Protein AF-A0A9W7EDN1-F1 (afdb_monomer_lite)

Sequence (131 aa):
NDVKLSTEVQNFKNIEKYMYLVSPRGAGESTHRTWESLYAGTIPIVKRSPIDHALEKLPVHLVDDYSEITPDKVEELKELYRTKYKPMMDDPVVQKRLHREYYFNMVEETRVEALNRLGLSNVDEERVQCW

pLDDT: mean 90.07, std 9.3, range [41.28, 98.25]

Radius of gyration: 19.42 Å; chains: 1; bounding box: 39×46×55 Å

Secondary structure (DSSP, 8-state):
------HHHHHHHHHTT-SEEE----SSSS-HHHHHHHHTT-EEEEE--TTHHHHTTSS-EEES-GGG--GGGHHHHHHHIIIIIHHHHH-HHHHHHHSHHHHHHHHHHHHHHHHHHHT---S-TT-----

Foldseek 3Di:
DDDDDDPLVVVLVVLLVAQEDEDEDDPDQDDPVCLSNLVSNHAYEHEDDPCVVVCVLERHHYDPDPVVDDPVCVVVSVVCSVPPRVVSSVDPVNVLSSDPVNVVVVCVVVVVVVCVVVVHDDPDPVPPDDD

Organism: NCBI:txid1714387

Structure (mmCIF, N/CA/C/O backbone):
data_AF-A0A9W7EDN1-F1
#
_entry.id   AF-A0A9W7EDN1-F1
#
loop_
_atom_site.group_PDB
_atom_site.id
_atom_site.type_symbol
_atom_site.label_atom_id
_atom_site.label_alt_id
_atom_site.label_comp_id
_atom_site.label_asym_id
_atom_site.label_entity_id
_atom_site.label_seq_id
_atom_site.pdbx_PDB_ins_code
_atom_site.Cartn_x
_atom_site.Cartn_y
_atom_site.Cartn_z
_atom_site.occupancy
_atom_site.B_iso_or_equiv
_atom_site.auth_seq_id
_atom_site.auth_comp_id
_atom_site.auth_asym_id
_atom_site.auth_atom_id
_atom_site.pdbx_PDB_model_num
ATOM 1 N N . ASN A 1 1 ? -13.669 33.477 11.099 1.00 41.28 1 ASN A N 1
ATOM 2 C CA . ASN A 1 1 ? -13.371 33.200 9.680 1.00 41.28 1 ASN A CA 1
ATOM 3 C C . ASN A 1 1 ? -13.015 31.737 9.540 1.00 41.28 1 ASN A C 1
ATOM 5 O O . ASN A 1 1 ? -11.856 31.385 9.714 1.00 41.28 1 ASN A O 1
ATOM 9 N N . ASP A 1 2 ? -14.015 30.894 9.293 1.00 53.28 2 ASP A N 1
ATOM 10 C CA . ASP A 1 2 ? -13.794 29.475 9.023 1.00 53.28 2 ASP A CA 1
ATOM 11 C C . ASP A 1 2 ? -13.211 29.324 7.621 1.00 53.28 2 ASP A C 1
ATOM 13 O O . ASP A 1 2 ? -13.895 29.517 6.614 1.00 53.28 2 ASP A O 1
ATOM 17 N N . VAL A 1 3 ? -11.916 29.025 7.550 1.00 67.69 3 VAL A N 1
ATOM 18 C CA . VAL A 1 3 ? -11.278 28.633 6.294 1.00 67.69 3 VAL A CA 1
ATOM 19 C C . VAL A 1 3 ? -11.865 27.281 5.904 1.00 67.69 3 VAL A C 1
ATOM 21 O O . VAL A 1 3 ? -11.595 26.266 6.547 1.00 67.69 3 VAL A O 1
ATOM 24 N N . LYS A 1 4 ? -12.700 27.266 4.862 1.00 68.62 4 LYS A N 1
ATOM 25 C CA . LYS A 1 4 ? -13.242 26.028 4.307 1.00 68.62 4 LYS A CA 1
ATOM 26 C C . LYS A 1 4 ? -12.085 25.253 3.677 1.00 68.62 4 LYS A C 1
ATOM 28 O O . LYS A 1 4 ? -11.488 25.709 2.705 1.00 68.62 4 LYS A O 1
ATOM 33 N N . LEU A 1 5 ? -11.733 24.120 4.278 1.00 73.50 5 LEU A N 1
ATOM 34 C CA . LEU A 1 5 ? -10.690 23.241 3.757 1.00 73.50 5 LEU A CA 1
ATOM 35 C C . LEU A 1 5 ? -11.099 22.696 2.388 1.00 73.50 5 LEU A C 1
ATOM 37 O O . LEU A 1 5 ? -12.292 22.555 2.100 1.00 73.50 5 LEU A O 1
ATOM 41 N N . SER A 1 6 ? -10.106 22.377 1.559 1.00 82.56 6 SER A N 1
ATOM 42 C CA . SER A 1 6 ? -10.366 21.669 0.310 1.00 82.56 6 SER A CA 1
ATOM 43 C C . SER A 1 6 ? -10.945 20.279 0.599 1.00 82.56 6 SER A C 1
ATOM 45 O O . SER A 1 6 ? -10.761 19.713 1.685 1.00 82.56 6 SER A O 1
ATOM 47 N N . THR A 1 7 ? -11.658 19.726 -0.378 1.00 83.44 7 THR A N 1
ATOM 48 C CA . THR A 1 7 ? -12.282 18.401 -0.273 1.00 83.44 7 THR A CA 1
ATOM 49 C C . THR A 1 7 ? -11.245 17.317 0.032 1.00 83.44 7 THR A C 1
ATOM 51 O O . THR A 1 7 ? -11.504 16.423 0.832 1.00 83.44 7 THR A O 1
ATOM 54 N N . GLU A 1 8 ? -10.045 17.437 -0.536 1.00 84.25 8 GLU A N 1
ATOM 55 C CA . GLU A 1 8 ? -8.923 16.521 -0.333 1.00 84.25 8 GLU A CA 1
ATOM 56 C C . GLU A 1 8 ? -8.457 16.543 1.123 1.00 84.25 8 GLU A C 1
ATOM 58 O O . GLU A 1 8 ? -8.392 15.499 1.767 1.00 84.25 8 GLU A O 1
ATOM 63 N N . VAL A 1 9 ? -8.209 17.729 1.689 1.00 87.12 9 VAL A N 1
ATOM 64 C CA . VAL A 1 9 ? -7.781 17.842 3.093 1.00 87.12 9 VAL A CA 1
ATOM 65 C C . VAL A 1 9 ? -8.852 17.285 4.032 1.00 87.12 9 VAL A C 1
ATOM 67 O O . VAL A 1 9 ? -8.535 16.626 5.023 1.00 87.12 9 VAL A O 1
ATOM 70 N N . GLN A 1 10 ? -10.129 17.508 3.718 1.00 89.00 10 GLN A N 1
ATOM 71 C CA . GLN A 1 10 ? -11.224 16.945 4.500 1.00 89.00 10 GLN A CA 1
ATOM 72 C C . GLN A 1 10 ? -11.283 15.411 4.409 1.00 89.00 10 GLN A C 1
ATOM 74 O O . GLN A 1 10 ? -11.606 14.764 5.409 1.00 89.00 10 GLN A O 1
ATOM 79 N N . ASN A 1 11 ? -10.953 14.832 3.250 1.00 89.38 11 ASN A N 1
ATOM 80 C CA . ASN A 1 11 ? -10.848 13.387 3.061 1.00 89.38 11 ASN A CA 1
ATOM 81 C C . ASN A 1 11 ? -9.724 12.799 3.929 1.00 89.38 11 ASN A C 1
ATOM 83 O O . ASN A 1 11 ? -9.987 11.918 4.743 1.00 89.38 11 ASN A O 1
ATOM 87 N N . PHE A 1 12 ? -8.512 13.360 3.862 1.00 92.62 12 PHE A N 1
ATOM 88 C CA . PHE A 1 12 ? -7.375 12.921 4.685 1.00 92.62 12 PHE A CA 1
ATOM 89 C C . PHE A 1 12 ? -7.683 12.960 6.188 1.00 92.62 12 PHE A C 1
ATOM 91 O O . PHE A 1 12 ? -7.472 11.969 6.884 1.00 92.62 12 PHE A O 1
ATOM 98 N N . LYS A 1 13 ? -8.297 14.049 6.671 1.00 92.62 13 LYS A N 1
ATOM 99 C CA . LYS A 1 13 ? -8.747 14.174 8.071 1.00 92.62 13 LYS A CA 1
ATOM 100 C C . LYS A 1 13 ? -9.783 13.136 8.491 1.00 92.62 13 LYS A C 1
ATOM 102 O O . LYS A 1 13 ? -9.969 12.884 9.678 1.00 92.62 13 LYS A O 1
ATOM 107 N N . ASN A 1 14 ? -10.553 12.602 7.550 1.00 93.25 14 ASN A N 1
ATOM 108 C CA . ASN A 1 14 ? -11.505 11.543 7.851 1.00 93.25 14 ASN A CA 1
ATOM 109 C C . ASN A 1 14 ? -10.822 10.181 7.872 1.00 93.25 14 ASN A C 1
ATOM 111 O O . ASN A 1 14 ? -11.145 9.378 8.740 1.00 93.25 14 ASN A O 1
ATOM 115 N N . ILE A 1 15 ? -9.873 9.949 6.967 1.00 95.56 15 ILE A N 1
ATOM 116 C CA . ILE A 1 15 ? -9.131 8.695 6.869 1.00 95.56 15 ILE A CA 1
ATOM 117 C C . ILE A 1 15 ? -8.252 8.476 8.109 1.00 95.56 15 ILE A C 1
ATOM 119 O O . ILE A 1 15 ? -8.372 7.426 8.735 1.00 95.56 15 ILE A O 1
ATOM 123 N N . GLU A 1 16 ? -7.468 9.481 8.525 1.00 95.12 16 GLU A N 1
ATOM 124 C CA . GLU A 1 16 ? -6.475 9.370 9.618 1.00 95.12 16 GLU A CA 1
ATOM 125 C C . GLU A 1 16 ? -7.064 8.934 10.976 1.00 95.12 16 GLU A C 1
ATOM 127 O O . GLU A 1 16 ? -6.349 8.502 11.877 1.00 95.12 16 GLU A O 1
ATOM 132 N N . LYS A 1 17 ? -8.389 9.033 11.140 1.00 96.44 17 LYS A N 1
ATOM 133 C CA . LYS A 1 17 ? -9.109 8.632 12.358 1.00 96.44 17 LYS A CA 1
ATOM 134 C C . LYS A 1 17 ? -9.185 7.116 12.543 1.00 96.44 17 LYS A C 1
ATOM 136 O O . LYS A 1 17 ? -9.552 6.660 13.626 1.00 96.44 17 LYS A O 1
ATOM 141 N N . TYR A 1 18 ? -8.901 6.337 11.501 1.00 96.75 18 TYR A N 1
ATOM 142 C CA . TYR A 1 18 ? -9.099 4.892 11.489 1.00 96.75 18 TYR A CA 1
ATOM 143 C C . TYR A 1 18 ? -7.771 4.142 11.348 1.00 96.75 18 TYR A C 1
ATOM 145 O O . TYR A 1 18 ? -6.891 4.542 10.590 1.00 96.75 18 TYR A O 1
ATOM 153 N N . MET A 1 19 ? -7.654 3.002 12.041 1.00 97.19 19 MET A N 1
ATOM 154 C CA . MET A 1 19 ? -6.520 2.077 11.873 1.00 97.19 19 MET A CA 1
ATOM 155 C C . MET A 1 19 ? -6.522 1.427 10.488 1.00 97.19 19 MET A C 1
ATOM 157 O O . MET A 1 19 ? -5.465 1.226 9.898 1.00 97.19 19 MET A O 1
ATOM 161 N N . TYR A 1 20 ? -7.714 1.111 9.976 1.00 97.38 20 TYR A N 1
ATOM 162 C CA . TYR A 1 20 ? -7.911 0.441 8.698 1.00 97.38 20 TYR A CA 1
ATOM 163 C C . TYR A 1 20 ? -8.963 1.149 7.856 1.00 97.38 20 TYR A C 1
ATOM 165 O O . TYR A 1 20 ? -9.912 1.727 8.387 1.00 97.38 20 TYR A O 1
ATOM 173 N N . LEU A 1 21 ? -8.826 1.031 6.538 1.00 95.69 21 LEU A N 1
ATOM 174 C CA . LEU A 1 21 ? -9.809 1.509 5.577 1.00 95.69 21 LEU A CA 1
ATOM 175 C C . LEU A 1 21 ? -9.981 0.491 4.446 1.00 95.69 21 LEU A C 1
ATOM 177 O O . LEU A 1 21 ? -9.009 0.009 3.873 1.00 95.69 21 LEU A O 1
ATOM 181 N N . VAL A 1 22 ? -11.224 0.168 4.096 1.00 94.75 22 VAL A N 1
ATOM 182 C CA . VAL A 1 22 ? -11.516 -0.762 2.997 1.00 94.75 22 VAL A CA 1
ATOM 183 C C . VAL A 1 22 ? -11.260 -0.076 1.656 1.00 94.75 22 VAL A C 1
ATOM 185 O O . VAL A 1 22 ? -11.837 0.971 1.355 1.00 94.75 22 VAL A O 1
ATOM 188 N N . SER A 1 23 ? -10.391 -0.672 0.839 1.00 93.88 23 SER A N 1
ATOM 189 C CA . SER A 1 23 ? -9.965 -0.143 -0.456 1.00 93.88 23 SER A CA 1
ATOM 190 C C . SER A 1 23 ? -10.320 -1.102 -1.599 1.00 93.88 23 SER A C 1
ATOM 192 O O . SER A 1 23 ? -9.465 -1.838 -2.095 1.00 93.88 23 SER A O 1
ATOM 194 N N . PRO A 1 24 ? -11.598 -1.128 -2.030 1.00 90.94 24 PRO A N 1
ATOM 195 C CA . PRO A 1 24 ? -12.021 -1.900 -3.188 1.00 90.94 24 PRO A CA 1
ATOM 196 C C . PRO A 1 24 ? -11.361 -1.406 -4.463 1.00 90.94 24 PRO A C 1
ATOM 198 O O . PRO A 1 24 ? -11.172 -0.198 -4.654 1.00 90.94 24 PRO A O 1
ATOM 201 N N . ARG A 1 25 ? -11.045 -2.375 -5.329 1.00 85.12 25 ARG A N 1
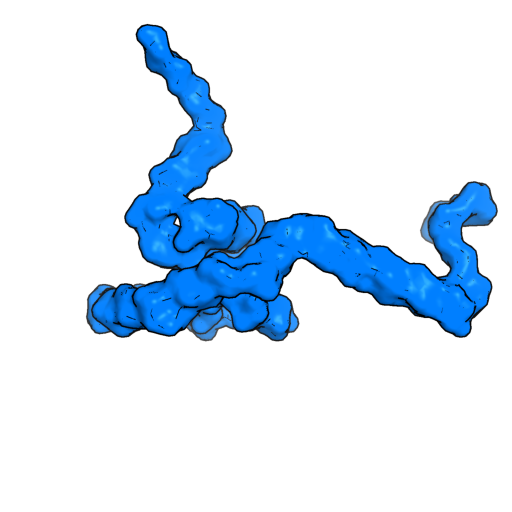ATOM 202 C CA . ARG A 1 25 ? -10.535 -2.155 -6.684 1.00 85.12 25 ARG A CA 1
ATOM 203 C C . ARG A 1 25 ? -11.489 -1.238 -7.450 1.00 85.12 25 ARG A C 1
ATOM 205 O O . ARG A 1 25 ? -12.708 -1.314 -7.296 1.00 85.12 25 ARG A O 1
ATOM 212 N N . GLY A 1 26 ? -10.900 -0.334 -8.224 1.00 77.62 26 GLY A N 1
ATOM 213 C CA . GLY A 1 26 ? -11.609 0.597 -9.099 1.00 77.62 26 GLY A CA 1
ATOM 214 C C . GLY A 1 26 ? -11.433 0.167 -10.551 1.00 77.62 26 GLY A C 1
ATOM 215 O O . GLY A 1 26 ? -11.492 -1.017 -10.858 1.00 77.62 26 GLY A O 1
ATOM 216 N N . ALA A 1 27 ? -11.125 1.118 -11.434 1.00 74.50 27 ALA A N 1
ATOM 217 C CA . ALA A 1 27 ? -10.728 0.818 -12.814 1.00 74.50 27 ALA A CA 1
ATOM 218 C C . ALA A 1 27 ? -9.349 0.122 -12.931 1.00 74.50 27 ALA A C 1
ATOM 220 O O . ALA A 1 27 ? -8.948 -0.261 -14.024 1.00 74.50 27 ALA A O 1
ATOM 221 N N . GLY A 1 28 ? -8.623 -0.035 -11.818 1.00 76.31 28 GLY A N 1
ATOM 222 C CA . GLY A 1 28 ? -7.329 -0.707 -11.751 1.00 76.31 28 GLY A CA 1
ATOM 223 C C . GLY A 1 28 ? -7.095 -1.401 -10.408 1.00 76.31 28 GLY A C 1
ATOM 224 O O . GLY A 1 28 ? -7.898 -1.286 -9.475 1.00 76.31 28 GLY A O 1
ATOM 225 N N . GLU A 1 29 ? -5.973 -2.119 -10.342 1.00 75.12 29 GLU A N 1
ATOM 226 C CA . GLU A 1 29 ? -5.553 -2.956 -9.211 1.00 75.12 29 GLU A CA 1
ATOM 227 C C . GLU A 1 29 ? -5.200 -2.154 -7.956 1.00 75.12 29 GLU A C 1
ATOM 229 O O . GLU A 1 29 ? -5.690 -2.448 -6.868 1.00 75.12 29 GLU A O 1
ATOM 234 N N . SER A 1 30 ? -4.385 -1.108 -8.114 1.00 72.19 30 SER A N 1
ATOM 235 C CA . SER A 1 30 ? -4.110 -0.127 -7.069 1.00 72.19 30 SER A CA 1
ATOM 236 C C . SER A 1 30 ? -4.940 1.126 -7.333 1.00 72.19 30 SER A C 1
ATOM 238 O O . SER A 1 30 ? -5.010 1.645 -8.447 1.00 72.19 30 SER A O 1
ATOM 240 N N . THR A 1 31 ? -5.634 1.598 -6.303 1.00 83.12 31 THR A N 1
ATOM 241 C CA . THR A 1 31 ? -6.537 2.752 -6.396 1.00 83.12 31 THR A CA 1
ATOM 242 C C . THR A 1 31 ? -5.949 3.953 -5.669 1.00 83.12 31 THR A C 1
ATOM 244 O O . THR A 1 31 ? -5.155 3.785 -4.742 1.00 83.12 31 THR A O 1
ATOM 247 N N . HIS A 1 32 ? -6.401 5.164 -6.015 1.00 87.94 32 HIS A N 1
ATOM 248 C CA . HIS A 1 32 ? -6.085 6.377 -5.247 1.00 87.94 32 HIS A CA 1
ATOM 249 C C . HIS A 1 32 ? -6.348 6.184 -3.750 1.00 87.94 32 HIS A C 1
ATOM 251 O O . HIS A 1 32 ? -5.500 6.528 -2.940 1.00 87.94 32 HIS A O 1
ATOM 257 N N . ARG A 1 33 ? -7.449 5.508 -3.394 1.00 90.31 33 ARG A N 1
ATOM 258 C CA . ARG A 1 33 ? -7.827 5.224 -2.003 1.00 90.31 33 ARG A CA 1
ATOM 259 C C . ARG A 1 33 ? -6.768 4.429 -1.232 1.00 90.31 33 ARG A C 1
ATOM 261 O O . ARG A 1 33 ? -6.569 4.677 -0.049 1.00 90.31 33 ARG A O 1
ATOM 268 N N . THR A 1 34 ? -6.080 3.502 -1.901 1.00 93.75 34 THR A N 1
ATOM 269 C CA . THR A 1 34 ? -4.997 2.710 -1.293 1.00 93.75 34 THR A CA 1
ATOM 270 C C . THR A 1 34 ? -3.815 3.603 -0.923 1.00 93.75 34 THR A C 1
ATOM 272 O O . THR A 1 34 ? -3.263 3.488 0.165 1.00 93.75 34 THR A O 1
ATOM 275 N N . TRP A 1 35 ? -3.441 4.520 -1.814 1.00 91.88 35 TRP A N 1
ATOM 276 C CA . TRP A 1 35 ? -2.323 5.433 -1.583 1.00 91.88 35 TRP A CA 1
ATOM 277 C C . TRP A 1 35 ? -2.682 6.555 -0.608 1.00 91.88 35 TRP A C 1
ATOM 279 O O . TRP A 1 35 ? -1.891 6.862 0.275 1.00 91.88 35 TRP A O 1
ATOM 289 N N . GLU A 1 36 ? -3.888 7.117 -0.704 1.00 92.44 36 GLU A N 1
ATOM 290 C CA . GLU A 1 36 ? -4.404 8.107 0.248 1.00 92.44 36 GLU A CA 1
ATOM 291 C C . GLU A 1 36 ? -4.414 7.562 1.678 1.00 92.44 36 GLU A C 1
ATOM 293 O O . GLU A 1 36 ? -4.003 8.268 2.596 1.00 92.44 36 GLU A O 1
ATOM 298 N N . SER A 1 37 ? -4.826 6.304 1.881 1.00 94.94 37 SER A N 1
ATOM 299 C CA . SER A 1 37 ? -4.807 5.709 3.217 1.00 94.94 37 SER A CA 1
ATOM 300 C C . SER A 1 37 ? -3.387 5.508 3.733 1.00 94.94 37 SER A C 1
ATOM 302 O O . SER A 1 37 ? -3.107 5.900 4.862 1.00 94.94 37 SER A O 1
ATOM 304 N N . LEU A 1 38 ? -2.475 4.989 2.903 1.00 95.19 38 LEU A N 1
ATOM 305 C CA . LEU A 1 38 ? -1.065 4.841 3.272 1.00 95.19 38 LEU A CA 1
ATOM 306 C C . LEU A 1 38 ? -0.441 6.190 3.660 1.00 95.19 38 LEU A C 1
ATOM 308 O O . LEU A 1 38 ? 0.228 6.278 4.685 1.00 95.19 38 LEU A O 1
ATOM 312 N N . TYR A 1 39 ? -0.713 7.250 2.894 1.00 92.62 39 TYR A N 1
ATOM 313 C CA . TYR A 1 39 ? -0.248 8.605 3.203 1.00 92.62 39 TYR A CA 1
ATOM 314 C C . TYR A 1 39 ? -0.866 9.191 4.473 1.00 92.62 39 TYR A C 1
ATOM 316 O O . TYR A 1 39 ? -0.205 9.956 5.170 1.00 92.62 39 TYR A O 1
ATOM 324 N N . ALA A 1 40 ? -2.101 8.816 4.801 1.00 93.88 40 ALA A N 1
ATOM 325 C CA . ALA A 1 40 ? -2.757 9.191 6.051 1.00 93.88 40 ALA A CA 1
ATOM 326 C C . ALA A 1 40 ? -2.322 8.334 7.259 1.00 93.88 40 ALA A C 1
ATOM 328 O O . ALA A 1 40 ? -2.794 8.570 8.368 1.00 93.88 40 ALA A O 1
ATOM 329 N N . GLY A 1 41 ? -1.467 7.320 7.066 1.00 94.62 41 GLY A N 1
ATOM 330 C CA . GLY A 1 41 ? -1.079 6.371 8.117 1.00 94.62 41 GLY A CA 1
ATOM 331 C C . GLY A 1 41 ? -2.126 5.286 8.415 1.00 94.62 41 GLY A C 1
ATOM 332 O O . GLY A 1 41 ? -1.976 4.531 9.374 1.00 94.62 41 GLY A O 1
ATOM 333 N N . THR A 1 42 ? -3.169 5.178 7.594 1.00 97.50 42 THR A N 1
ATOM 334 C CA . THR A 1 42 ? -4.255 4.199 7.718 1.00 97.50 42 THR A CA 1
ATOM 335 C C . THR A 1 42 ? -4.005 2.993 6.816 1.00 97.50 42 THR A C 1
ATOM 337 O O . THR A 1 42 ? -3.717 3.128 5.626 1.00 97.50 42 THR A O 1
ATOM 340 N N . ILE A 1 43 ? -4.171 1.787 7.358 1.00 97.81 43 ILE A N 1
ATOM 341 C CA . ILE A 1 43 ? -3.842 0.540 6.661 1.00 97.81 43 ILE A CA 1
ATOM 342 C C . ILE A 1 43 ? -4.962 0.169 5.677 1.00 97.81 43 ILE A C 1
ATOM 344 O O . ILE A 1 43 ? -6.082 -0.126 6.108 1.00 97.81 43 ILE A O 1
ATOM 348 N N . PRO A 1 44 ? -4.715 0.161 4.354 1.00 96.94 44 PRO A N 1
ATOM 349 C CA . PRO A 1 44 ? -5.734 -0.245 3.400 1.00 96.94 44 PRO A CA 1
ATOM 350 C C . PRO A 1 44 ? -5.993 -1.751 3.483 1.00 96.94 44 PRO A C 1
ATOM 352 O O . PRO A 1 44 ? -5.058 -2.552 3.512 1.00 96.94 44 PRO A O 1
ATOM 355 N N . ILE A 1 45 ? -7.269 -2.132 3.449 1.00 96.75 45 ILE A N 1
ATOM 356 C CA . ILE A 1 45 ? -7.723 -3.510 3.256 1.00 96.75 45 ILE A CA 1
ATOM 357 C C . ILE A 1 45 ? -8.025 -3.701 1.769 1.00 96.75 45 ILE A C 1
ATOM 359 O O . ILE A 1 45 ? -8.947 -3.078 1.234 1.00 96.75 45 ILE A O 1
ATOM 363 N N . VAL A 1 46 ? -7.249 -4.544 1.094 1.00 95.94 46 VAL A N 1
ATOM 364 C CA . VAL A 1 46 ? -7.271 -4.723 -0.366 1.00 95.94 46 VAL A CA 1
ATOM 365 C C . VAL A 1 46 ? -7.513 -6.193 -0.692 1.00 95.94 46 VAL A C 1
ATOM 367 O O . VAL A 1 46 ? -6.971 -7.075 -0.035 1.00 95.94 46 VAL A O 1
ATOM 370 N N . LYS A 1 47 ? -8.330 -6.468 -1.711 1.00 95.00 47 LYS A N 1
ATOM 371 C CA . LYS A 1 47 ? -8.497 -7.833 -2.217 1.00 95.00 47 LYS A CA 1
ATOM 372 C C . LYS A 1 47 ? -7.242 -8.301 -2.950 1.00 95.00 47 LYS A C 1
ATOM 374 O O . LYS A 1 47 ? -6.693 -7.530 -3.736 1.00 95.00 47 LYS A O 1
ATOM 379 N N . ARG A 1 48 ? -6.854 -9.562 -2.761 1.00 94.81 48 ARG A N 1
ATOM 380 C CA . ARG A 1 48 ? -5.738 -10.185 -3.486 1.00 94.81 48 ARG A CA 1
ATOM 381 C C . ARG A 1 48 ? -5.851 -10.036 -5.003 1.00 94.81 48 ARG A C 1
ATOM 383 O O . ARG A 1 48 ? -6.941 -9.978 -5.585 1.00 94.81 48 ARG A O 1
ATOM 390 N N . SER A 1 49 ? -4.695 -9.944 -5.646 1.00 91.88 49 SER A N 1
ATOM 391 C CA . SER A 1 49 ? -4.536 -9.570 -7.047 1.00 91.88 49 SER A CA 1
ATOM 392 C C . SER A 1 49 ? -3.154 -9.956 -7.603 1.00 91.88 49 SER A C 1
ATOM 394 O O . SER A 1 49 ? -2.225 -10.245 -6.851 1.00 91.88 49 SER A O 1
ATOM 396 N N . PRO A 1 50 ? -2.937 -9.886 -8.928 1.00 92.06 50 PRO A N 1
ATOM 397 C CA . PRO A 1 50 ? -1.605 -10.098 -9.501 1.00 92.06 50 PRO A CA 1
ATOM 398 C C . PRO A 1 50 ? -0.518 -9.120 -9.005 1.00 92.06 50 PRO A C 1
ATOM 400 O O . PRO A 1 50 ? 0.672 -9.416 -9.131 1.00 92.06 50 PRO A O 1
ATOM 403 N N . ILE A 1 51 ? -0.891 -7.965 -8.434 1.00 89.50 51 ILE A N 1
ATOM 404 C CA . ILE A 1 51 ? 0.066 -6.968 -7.918 1.00 89.50 51 ILE A CA 1
ATOM 405 C C . ILE A 1 51 ? 0.437 -7.177 -6.443 1.00 89.50 51 ILE A C 1
ATOM 407 O O . ILE A 1 51 ? 1.161 -6.355 -5.879 1.00 89.50 51 ILE A O 1
ATOM 411 N N . ASP A 1 52 ? -0.018 -8.265 -5.814 1.00 92.19 52 ASP A N 1
ATOM 412 C CA . ASP A 1 52 ? 0.219 -8.545 -4.391 1.00 92.19 52 ASP A CA 1
ATOM 413 C C . ASP A 1 52 ? 1.706 -8.480 -4.029 1.00 92.19 52 ASP A C 1
ATOM 415 O O . ASP A 1 52 ? 2.070 -7.869 -3.032 1.00 92.19 52 ASP A O 1
ATOM 419 N N . HIS A 1 53 ? 2.588 -8.974 -4.901 1.00 90.50 53 HIS A N 1
ATOM 420 C CA . HIS A 1 53 ? 4.044 -8.925 -4.717 1.00 90.50 53 HIS A CA 1
ATOM 421 C C . HIS A 1 53 ? 4.606 -7.504 -4.489 1.00 90.50 53 HIS A C 1
ATOM 423 O O . HIS A 1 53 ? 5.665 -7.333 -3.873 1.00 90.50 53 HIS A O 1
ATOM 429 N N . ALA A 1 54 ? 3.935 -6.478 -5.020 1.00 88.94 54 ALA A N 1
ATOM 430 C CA . ALA A 1 54 ? 4.280 -5.080 -4.797 1.00 88.94 54 ALA A CA 1
ATOM 431 C C . ALA A 1 54 ? 3.649 -4.550 -3.499 1.00 88.94 54 ALA A C 1
ATOM 433 O O . ALA A 1 54 ? 4.312 -3.824 -2.758 1.00 88.94 54 ALA A O 1
ATOM 434 N N . LEU A 1 55 ? 2.402 -4.941 -3.211 1.00 92.25 55 LEU A N 1
ATOM 435 C CA . LEU A 1 55 ? 1.642 -4.498 -2.038 1.00 92.25 55 LEU A CA 1
ATOM 436 C C . LEU A 1 55 ? 2.118 -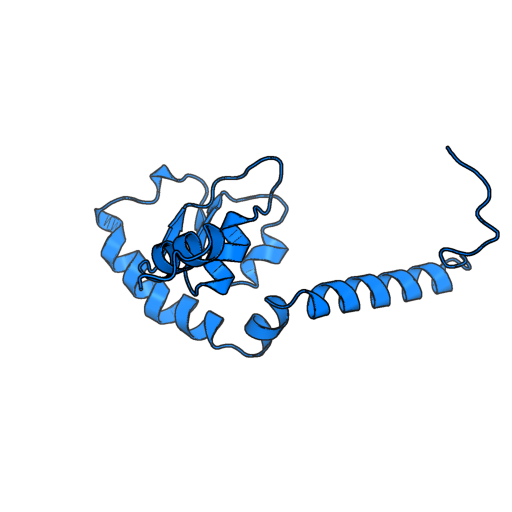5.136 -0.725 1.00 92.25 55 LEU A C 1
ATOM 438 O O . LEU A 1 55 ? 2.097 -4.474 0.305 1.00 92.25 55 LEU A O 1
ATOM 442 N N . GLU A 1 56 ? 2.608 -6.375 -0.743 1.00 93.62 56 GLU A N 1
ATOM 443 C CA . GLU A 1 56 ? 3.126 -7.085 0.440 1.00 93.62 56 GLU A CA 1
ATOM 444 C C . GLU A 1 56 ? 4.363 -6.411 1.052 1.00 93.62 56 GLU A C 1
ATOM 446 O O . GLU A 1 56 ? 4.681 -6.623 2.222 1.00 93.62 56 GLU A O 1
ATOM 451 N N . LYS A 1 57 ? 5.051 -5.565 0.276 1.00 94.19 57 LYS A N 1
ATOM 452 C CA . LYS A 1 57 ? 6.200 -4.758 0.723 1.00 94.19 57 LYS A CA 1
ATOM 453 C C . LYS A 1 57 ? 5.784 -3.427 1.356 1.00 94.19 57 LYS A C 1
ATOM 455 O O . LYS A 1 57 ? 6.648 -2.617 1.688 1.00 94.19 57 LYS A O 1
ATOM 460 N N . LEU A 1 58 ? 4.482 -3.187 1.470 1.00 95.88 58 LEU A N 1
ATOM 461 C CA . LEU A 1 58 ? 3.860 -2.000 2.038 1.00 95.88 58 LEU A CA 1
ATOM 462 C C . LEU A 1 58 ? 2.924 -2.419 3.183 1.00 95.88 58 LEU A C 1
ATOM 464 O O . LEU A 1 58 ? 2.531 -3.586 3.274 1.00 95.88 58 LEU A O 1
ATOM 468 N N . PRO A 1 59 ? 2.552 -1.498 4.084 1.00 96.94 59 PRO A N 1
ATOM 469 C CA . PRO A 1 59 ? 1.655 -1.810 5.184 1.00 96.94 59 PRO A CA 1
ATOM 470 C C . PRO A 1 59 ? 0.210 -1.869 4.660 1.00 96.94 59 PRO A C 1
ATOM 472 O O . PRO A 1 59 ? -0.565 -0.933 4.812 1.00 96.94 59 PRO A O 1
ATOM 475 N N . VAL A 1 60 ? -0.121 -2.982 4.001 1.00 97.06 60 VAL A N 1
ATOM 476 C CA . VAL A 1 60 ? -1.414 -3.295 3.376 1.00 97.06 60 VAL A CA 1
ATOM 477 C C . VAL A 1 60 ? -1.965 -4.591 3.978 1.00 97.06 60 VAL A C 1
ATOM 479 O O . VAL A 1 60 ? -1.226 -5.546 4.243 1.00 97.06 60 VAL A O 1
ATOM 482 N N . HIS A 1 61 ? -3.274 -4.644 4.205 1.00 97.19 61 HIS A N 1
ATOM 483 C CA . HIS A 1 61 ? -3.967 -5.847 4.649 1.00 97.19 61 HIS A CA 1
ATOM 484 C C . HIS A 1 61 ? -4.661 -6.525 3.465 1.00 97.19 61 HIS A C 1
ATOM 486 O O . HIS A 1 61 ? -5.677 -6.042 2.971 1.00 97.19 61 HIS A O 1
ATOM 492 N N . LEU A 1 62 ? -4.075 -7.621 2.979 1.00 96.31 62 LEU A N 1
ATOM 493 C CA . LEU A 1 62 ? -4.608 -8.388 1.854 1.00 96.31 62 LEU A CA 1
ATOM 494 C C . LEU A 1 62 ? -5.632 -9.421 2.336 1.00 96.31 62 LEU A C 1
ATOM 496 O O . LEU A 1 62 ? -5.335 -10.181 3.256 1.00 96.31 62 LEU A O 1
ATOM 500 N N . VAL A 1 63 ? -6.794 -9.460 1.684 1.00 95.81 63 VAL A N 1
ATOM 501 C CA . VAL A 1 63 ? -7.892 -10.410 1.944 1.00 95.81 63 VAL A CA 1
ATOM 502 C C . VAL A 1 63 ? -8.324 -11.103 0.653 1.00 95.81 63 VAL A C 1
ATOM 504 O O . VAL A 1 63 ? -8.186 -10.529 -0.429 1.00 95.81 63 VAL A O 1
ATOM 507 N N . ASP A 1 64 ? -8.873 -12.310 0.739 1.00 95.56 64 ASP A N 1
ATOM 508 C CA . ASP A 1 64 ? -9.495 -12.984 -0.405 1.00 95.56 64 ASP A CA 1
ATOM 509 C C . ASP A 1 64 ? -10.927 -12.458 -0.611 1.00 95.56 64 ASP A C 1
ATOM 511 O O . ASP A 1 64 ? -11.337 -12.150 -1.737 1.00 95.56 64 ASP A O 1
ATOM 515 N N . ASP A 1 65 ? -11.661 -12.249 0.488 1.00 94.69 65 ASP A N 1
ATOM 516 C CA . ASP A 1 65 ? -12.964 -11.590 0.518 1.00 94.69 65 ASP A CA 1
ATOM 517 C C . ASP A 1 65 ? -13.104 -10.532 1.623 1.00 94.69 65 ASP A C 1
ATOM 519 O O . ASP A 1 65 ? -12.604 -10.671 2.734 1.00 94.69 65 ASP A O 1
ATOM 523 N N . TYR A 1 66 ? -13.840 -9.450 1.344 1.00 94.69 66 TYR A N 1
ATOM 524 C CA . TYR A 1 66 ? -14.121 -8.433 2.362 1.00 94.69 66 TYR A CA 1
ATOM 525 C C . TYR A 1 66 ? -15.016 -8.963 3.484 1.00 94.69 66 TYR A C 1
ATOM 527 O O . TYR A 1 66 ? -14.977 -8.423 4.588 1.00 94.69 66 TYR A O 1
ATOM 535 N N . SER A 1 67 ? -15.778 -10.034 3.234 1.00 94.56 67 SER A N 1
ATOM 536 C CA . SER A 1 67 ? -16.559 -10.737 4.251 1.00 94.56 67 SER A CA 1
ATOM 537 C C . SER A 1 67 ? -15.700 -11.331 5.365 1.00 94.56 67 SER A C 1
ATOM 539 O O . SER A 1 67 ? -16.233 -11.705 6.402 1.00 94.56 67 SER A O 1
ATOM 541 N N . GLU A 1 68 ? -14.383 -11.435 5.173 1.00 93.56 68 GLU A N 1
ATOM 542 C CA . GLU A 1 68 ? -13.459 -11.856 6.221 1.00 93.56 68 GLU A CA 1
ATOM 543 C C . GLU A 1 68 ? -13.329 -10.836 7.352 1.00 93.56 68 GLU A C 1
ATOM 545 O O . GLU A 1 68 ? -12.855 -11.200 8.426 1.00 93.56 68 GLU A O 1
ATOM 550 N N . ILE A 1 69 ? -13.712 -9.577 7.121 1.00 93.88 69 ILE A N 1
ATOM 551 C CA . ILE A 1 69 ? -13.635 -8.501 8.106 1.00 93.88 69 ILE A CA 1
ATOM 552 C C . ILE A 1 69 ? -14.948 -8.458 8.884 1.00 93.88 69 ILE A C 1
ATOM 554 O O . ILE A 1 69 ? -15.918 -7.809 8.491 1.00 93.88 69 ILE A O 1
ATOM 558 N N . THR A 1 70 ? -14.968 -9.172 10.004 1.00 93.81 70 THR A N 1
ATOM 559 C CA . THR A 1 70 ? -16.142 -9.335 10.863 1.00 93.81 70 THR A CA 1
ATOM 560 C C . THR A 1 70 ? -15.919 -8.704 12.247 1.00 93.81 70 THR A C 1
ATOM 562 O O . THR A 1 70 ? -14.772 -8.492 12.655 1.00 93.81 70 THR A O 1
ATOM 565 N N . PRO A 1 71 ? -16.989 -8.378 13.004 1.00 92.69 71 PRO A N 1
ATOM 566 C CA . PRO A 1 71 ? -16.863 -7.762 14.330 1.00 92.69 71 PRO A CA 1
ATOM 567 C C . PRO A 1 71 ? -16.026 -8.565 15.339 1.00 92.69 71 PRO A C 1
ATOM 569 O O . PRO A 1 71 ? -15.366 -7.985 16.196 1.00 92.69 71 PRO A O 1
ATOM 572 N N . ASP A 1 72 ? -16.024 -9.890 15.237 1.00 94.44 72 ASP A N 1
ATOM 573 C CA . ASP A 1 72 ? -15.253 -10.804 16.083 1.00 94.44 72 ASP A CA 1
ATOM 574 C C . ASP A 1 72 ? -13.738 -10.761 15.813 1.00 94.44 72 ASP A C 1
ATOM 576 O O . ASP A 1 72 ? -12.958 -11.046 16.719 1.00 94.44 72 ASP A O 1
ATOM 580 N N . LYS A 1 73 ? -13.295 -10.300 14.634 1.00 93.12 73 LYS A N 1
ATOM 581 C CA . LYS A 1 73 ? -11.865 -10.131 14.310 1.00 93.12 73 LYS A CA 1
ATOM 582 C C . L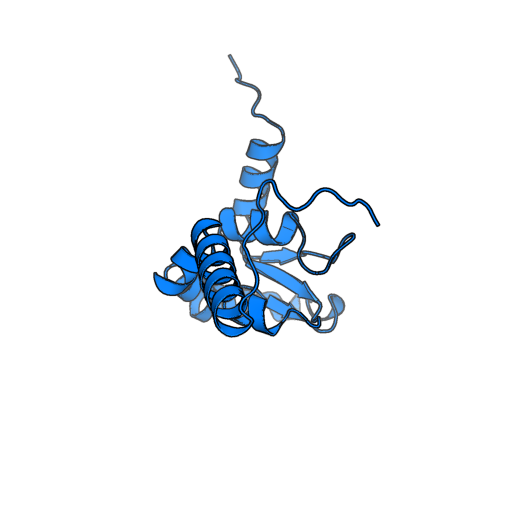YS A 1 73 ? -11.274 -8.784 14.729 1.00 93.12 73 LYS A C 1
ATOM 584 O O . LYS A 1 73 ? -10.101 -8.511 14.477 1.00 93.12 73 LYS A O 1
ATOM 589 N N . VAL A 1 74 ? -12.054 -7.910 15.369 1.00 93.94 74 VAL A N 1
ATOM 590 C CA . VAL A 1 74 ? -11.612 -6.543 15.701 1.00 93.94 74 VAL A CA 1
ATOM 591 C C . VAL A 1 74 ? -10.360 -6.531 16.583 1.00 93.94 74 VAL A C 1
ATOM 593 O O . VAL A 1 74 ? -9.457 -5.729 16.337 1.00 93.94 74 VAL A O 1
ATOM 596 N N . GLU A 1 75 ? -10.273 -7.403 17.588 1.00 97.44 75 GLU A N 1
ATOM 597 C CA . GLU A 1 75 ? -9.096 -7.444 18.468 1.00 97.44 75 GLU A CA 1
ATOM 598 C C . GLU A 1 75 ? -7.855 -8.002 17.757 1.00 97.44 75 GLU A C 1
ATOM 600 O O . GLU A 1 75 ? -6.763 -7.469 17.942 1.00 97.44 75 GLU A O 1
ATOM 605 N N . GLU A 1 76 ? -8.022 -8.981 16.863 1.00 97.00 76 GLU A N 1
ATOM 606 C CA . GLU A 1 76 ? -6.941 -9.483 16.004 1.00 97.00 76 GLU A CA 1
ATOM 607 C C . GLU A 1 76 ? -6.398 -8.373 15.094 1.00 97.00 76 GLU A C 1
ATOM 609 O O . GLU A 1 76 ? -5.190 -8.148 15.026 1.00 97.00 76 GLU A O 1
ATOM 614 N N . LEU A 1 77 ? -7.284 -7.613 14.443 1.00 97.12 77 LEU A N 1
ATOM 615 C CA . LEU A 1 77 ? -6.895 -6.500 13.576 1.00 97.12 77 LEU A CA 1
ATOM 616 C C . LEU A 1 77 ? -6.179 -5.391 14.354 1.00 97.12 77 LEU A C 1
ATOM 618 O O . LEU A 1 77 ? -5.183 -4.845 13.870 1.00 97.12 77 LEU A O 1
ATOM 622 N N . LYS A 1 78 ? -6.640 -5.057 15.565 1.00 97.94 78 LYS A N 1
ATOM 623 C CA . LYS A 1 78 ? -5.941 -4.100 16.441 1.00 97.94 78 LYS A CA 1
ATOM 624 C C . LYS A 1 78 ? -4.545 -4.593 16.799 1.00 97.94 78 LYS A C 1
ATOM 626 O O . LYS A 1 78 ? -3.608 -3.795 16.811 1.00 97.94 78 LYS A O 1
ATOM 631 N N . GLU A 1 79 ? -4.395 -5.882 17.073 1.00 98.25 79 GLU A N 1
ATOM 632 C CA . GLU A 1 79 ? -3.098 -6.452 17.413 1.00 98.25 79 GLU A CA 1
ATOM 633 C C . GLU A 1 79 ? -2.153 -6.486 16.210 1.00 98.25 79 GLU A C 1
ATOM 635 O O . GLU A 1 79 ? -1.012 -6.036 16.319 1.00 98.25 79 GLU A O 1
ATOM 640 N N . LEU A 1 80 ? -2.637 -6.889 15.031 1.00 97.88 80 LEU A N 1
ATOM 641 C CA . LEU A 1 80 ? -1.894 -6.795 13.769 1.00 97.88 80 LEU A CA 1
ATOM 642 C C . LEU A 1 80 ? -1.454 -5.358 13.472 1.00 97.88 80 LEU A C 1
ATOM 644 O O . LEU A 1 80 ? -0.324 -5.125 13.041 1.00 97.88 80 LEU A O 1
ATOM 648 N N . TYR A 1 81 ? -2.315 -4.375 13.741 1.00 97.94 81 TYR A N 1
ATOM 649 C CA . TYR A 1 81 ? -1.965 -2.970 13.567 1.00 97.94 81 TYR A CA 1
ATOM 650 C C . TYR A 1 81 ? -0.772 -2.588 14.448 1.00 97.94 81 TYR A C 1
ATOM 652 O O . TYR A 1 81 ? 0.207 -2.029 13.956 1.00 97.94 81 TYR A O 1
ATOM 660 N N . ARG A 1 82 ? -0.821 -2.925 15.743 1.00 97.88 82 ARG A N 1
ATOM 661 C CA . ARG A 1 82 ? 0.230 -2.572 16.710 1.00 97.88 82 ARG A CA 1
ATOM 662 C C . ARG A 1 82 ? 1.546 -3.300 16.456 1.00 97.88 82 ARG A C 1
ATOM 664 O O . ARG A 1 82 ? 2.600 -2.685 16.578 1.00 97.88 82 ARG A O 1
ATOM 671 N N . THR A 1 83 ? 1.483 -4.590 16.140 1.00 98.19 83 THR A N 1
ATOM 672 C CA . THR A 1 83 ? 2.659 -5.476 16.098 1.00 98.19 83 THR A CA 1
ATOM 673 C C . THR A 1 83 ? 3.315 -5.556 14.729 1.00 98.19 83 THR A C 1
ATOM 675 O O . THR A 1 83 ? 4.521 -5.771 14.650 1.00 98.19 83 THR A O 1
ATOM 678 N N . LYS A 1 84 ? 2.548 -5.364 13.651 1.00 97.56 84 LYS A N 1
ATOM 679 C CA . LYS A 1 84 ? 3.036 -5.476 12.274 1.00 97.56 84 LYS A CA 1
ATOM 680 C C . LYS A 1 84 ? 2.990 -4.139 11.551 1.00 97.56 84 LYS A C 1
ATOM 682 O O . LYS A 1 84 ? 4.025 -3.632 11.129 1.00 97.56 84 LYS A O 1
ATOM 687 N N . TYR A 1 85 ? 1.802 -3.560 11.396 1.00 97.81 85 TYR A N 1
ATOM 688 C CA . TYR A 1 85 ? 1.635 -2.459 10.447 1.00 97.81 85 TYR A CA 1
ATOM 689 C C . TYR A 1 85 ? 2.210 -1.133 10.929 1.00 97.81 85 TYR A C 1
ATOM 691 O O . TYR A 1 85 ? 2.833 -0.433 10.136 1.00 97.81 85 TYR A O 1
ATOM 699 N N . LYS A 1 86 ? 2.065 -0.800 12.215 1.00 95.88 86 LYS A N 1
ATOM 700 C CA . LYS A 1 86 ? 2.665 0.413 12.768 1.00 95.88 86 LYS A CA 1
ATOM 701 C C . LYS A 1 86 ? 4.204 0.373 12.672 1.00 95.88 86 LYS A C 1
ATOM 703 O O . LYS A 1 86 ? 4.756 1.323 12.125 1.00 95.88 86 LYS A O 1
ATOM 708 N N . PRO A 1 87 ? 4.906 -0.696 13.102 1.00 97.38 87 PRO A N 1
ATOM 709 C CA . PRO A 1 87 ? 6.352 -0.798 12.896 1.00 97.38 87 PRO A CA 1
ATOM 710 C C . PRO A 1 87 ? 6.764 -0.753 11.422 1.00 97.38 87 PRO A C 1
ATOM 712 O O . PRO A 1 87 ? 7.738 -0.089 11.093 1.00 97.38 87 PRO A O 1
ATOM 715 N N . MET A 1 88 ? 6.012 -1.410 10.528 1.00 96.81 88 MET A N 1
ATOM 716 C CA . MET A 1 88 ? 6.263 -1.324 9.083 1.00 96.81 88 MET A CA 1
ATOM 717 C C . MET A 1 88 ? 6.123 0.105 8.559 1.00 96.81 88 MET A C 1
ATOM 719 O O . MET A 1 88 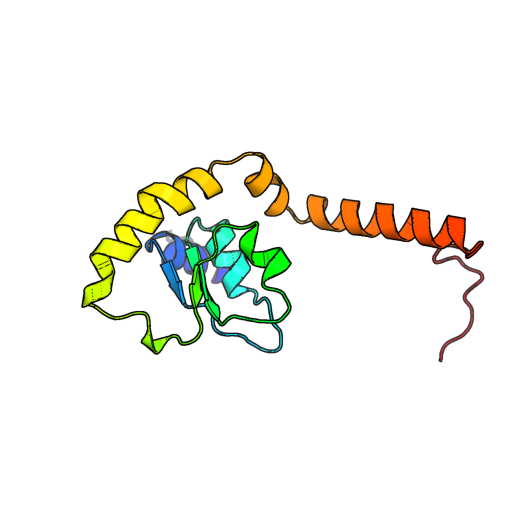? 6.898 0.508 7.703 1.00 96.81 88 MET A O 1
ATOM 723 N N . MET A 1 89 ? 5.147 0.873 9.047 1.00 94.56 89 MET A N 1
ATOM 724 C CA . MET A 1 89 ? 4.986 2.272 8.655 1.00 94.56 89 MET A CA 1
ATOM 725 C C . MET A 1 89 ? 6.189 3.109 9.097 1.00 94.56 89 MET A C 1
ATOM 727 O O . MET A 1 89 ? 6.625 3.974 8.352 1.00 94.56 89 MET A O 1
ATOM 731 N N . ASP A 1 90 ? 6.767 2.825 10.263 1.00 93.44 90 ASP A N 1
ATOM 732 C CA . ASP A 1 90 ? 7.948 3.530 10.775 1.00 93.44 90 ASP A CA 1
ATOM 733 C C . ASP A 1 90 ? 9.274 3.045 10.124 1.00 93.44 90 ASP A C 1
ATOM 735 O O . ASP A 1 90 ? 10.330 3.642 10.348 1.00 93.44 90 ASP A O 1
ATOM 739 N N . ASP A 1 91 ? 9.249 1.987 9.301 1.00 96.31 91 ASP A N 1
ATOM 740 C CA . ASP A 1 91 ? 10.438 1.412 8.658 1.00 96.31 91 ASP A CA 1
ATOM 741 C C . ASP A 1 91 ? 10.987 2.338 7.544 1.00 96.31 91 ASP A C 1
ATOM 743 O O . ASP A 1 91 ? 10.273 2.643 6.581 1.00 96.31 91 ASP A O 1
ATOM 747 N N . PRO A 1 92 ? 12.272 2.752 7.589 1.00 95.69 92 PRO A N 1
ATOM 748 C CA . PRO A 1 92 ? 12.866 3.634 6.580 1.00 95.69 92 PRO A CA 1
ATOM 749 C C . PRO A 1 92 ? 12.829 3.096 5.142 1.00 95.69 92 PRO A C 1
ATOM 751 O O . PRO A 1 92 ? 12.778 3.872 4.185 1.00 95.69 92 PRO A O 1
ATOM 754 N N . VAL A 1 93 ? 12.888 1.776 4.956 1.00 94.94 93 VAL A N 1
ATOM 755 C CA . VAL A 1 93 ? 12.781 1.130 3.643 1.00 94.94 93 VAL A CA 1
ATOM 756 C C . VAL A 1 93 ? 11.357 1.248 3.118 1.00 94.94 93 VAL A C 1
ATOM 758 O O . VAL A 1 93 ? 11.169 1.553 1.940 1.00 94.94 93 VAL A O 1
ATOM 761 N N . VAL A 1 94 ? 10.358 1.039 3.976 1.00 95.06 94 VAL A N 1
ATOM 762 C CA . VAL A 1 94 ? 8.945 1.202 3.612 1.00 95.06 94 VAL A CA 1
ATOM 763 C C . VAL A 1 94 ? 8.633 2.667 3.330 1.00 95.06 94 VAL A C 1
ATOM 765 O O . VAL A 1 94 ? 8.049 2.960 2.291 1.00 95.06 94 VAL A O 1
ATOM 768 N N . GLN A 1 95 ? 9.099 3.591 4.171 1.00 93.38 95 GLN A N 1
ATOM 769 C CA . GLN A 1 95 ? 8.939 5.032 3.962 1.00 93.38 95 GLN A CA 1
ATOM 770 C C . GLN A 1 95 ? 9.452 5.467 2.586 1.00 93.38 95 GLN A C 1
ATOM 772 O O . GLN A 1 95 ? 8.738 6.140 1.848 1.00 93.38 95 GLN A O 1
ATOM 777 N N . LYS A 1 96 ? 10.630 4.986 2.161 1.00 93.69 96 LYS A N 1
ATOM 778 C CA . LYS A 1 96 ? 11.131 5.234 0.796 1.00 93.69 96 LYS A CA 1
ATOM 779 C C . LYS A 1 96 ? 10.161 4.749 -0.283 1.00 93.69 96 LYS A C 1
ATOM 781 O O . LYS A 1 96 ? 9.957 5.462 -1.259 1.00 93.69 96 LYS A O 1
ATOM 786 N N . ARG A 1 97 ? 9.548 3.574 -0.111 1.00 93.38 97 ARG A N 1
ATOM 787 C CA . ARG A 1 97 ? 8.574 3.017 -1.069 1.00 93.38 97 ARG A CA 1
ATOM 788 C C . ARG A 1 97 ? 7.276 3.817 -1.144 1.00 93.38 97 ARG A C 1
ATOM 790 O O . ARG A 1 97 ? 6.578 3.694 -2.138 1.00 93.38 97 ARG A O 1
ATOM 797 N N . LEU A 1 98 ? 6.934 4.628 -0.145 1.00 91.38 98 LEU A N 1
ATOM 798 C CA . LEU A 1 98 ? 5.744 5.483 -0.207 1.00 91.38 98 LEU A CA 1
ATOM 799 C C . LEU A 1 98 ? 5.955 6.712 -1.114 1.00 91.38 98 LEU A C 1
ATOM 801 O O . LEU A 1 98 ? 4.990 7.327 -1.566 1.00 91.38 98 LEU A O 1
ATOM 805 N N . HIS A 1 99 ? 7.201 7.052 -1.447 1.00 89.81 99 HIS A N 1
ATOM 806 C CA . HIS A 1 99 ? 7.524 8.189 -2.306 1.00 89.81 99 HIS A CA 1
ATOM 807 C C . HIS A 1 99 ? 7.579 7.808 -3.792 1.00 89.81 99 HIS A C 1
ATOM 809 O O . HIS A 1 99 ? 8.165 6.793 -4.174 1.00 89.81 99 HIS A O 1
ATOM 815 N N . ARG A 1 100 ? 7.016 8.665 -4.660 1.00 88.62 100 ARG A N 1
ATOM 816 C CA . ARG A 1 100 ? 6.993 8.448 -6.123 1.00 88.62 100 ARG A CA 1
ATOM 817 C C . ARG A 1 100 ? 8.397 8.304 -6.715 1.00 88.62 100 ARG A C 1
ATOM 819 O O . ARG A 1 100 ? 8.593 7.559 -7.669 1.00 88.62 100 ARG A O 1
ATOM 826 N N . GLU A 1 101 ? 9.365 8.996 -6.124 1.00 92.50 101 GLU A N 1
ATOM 827 C CA . GLU A 1 101 ? 10.766 9.028 -6.531 1.00 92.50 101 GLU A CA 1
ATOM 828 C C . GLU A 1 101 ? 11.395 7.630 -6.506 1.00 92.50 101 GLU A C 1
ATOM 830 O O . GLU A 1 101 ? 12.183 7.300 -7.387 1.00 92.50 101 GLU A O 1
ATOM 835 N N . TYR A 1 102 ? 11.004 6.777 -5.554 1.00 92.12 102 TYR A N 1
ATOM 836 C CA . TYR A 1 102 ? 11.499 5.403 -5.473 1.00 92.12 102 TYR A CA 1
ATOM 837 C C . TYR A 1 102 ? 11.144 4.592 -6.724 1.00 92.12 102 TYR A C 1
ATOM 839 O O . TYR A 1 102 ? 12.006 3.940 -7.313 1.00 92.12 102 TYR A O 1
ATOM 847 N N . TYR A 1 103 ? 9.880 4.652 -7.147 1.00 90.75 103 TYR A N 1
ATOM 848 C CA . TYR A 1 103 ? 9.416 3.927 -8.327 1.00 90.75 103 TYR A CA 1
ATOM 849 C C . TYR A 1 103 ? 9.930 4.550 -9.619 1.00 90.75 103 TYR A C 1
ATOM 851 O O . TYR A 1 103 ? 10.315 3.816 -10.524 1.00 90.75 103 TYR A O 1
ATOM 859 N N . PHE A 1 104 ? 9.974 5.883 -9.692 1.00 93.00 104 PHE A N 1
ATOM 860 C CA . PHE A 1 104 ? 10.532 6.587 -10.842 1.00 93.00 104 PHE A CA 1
ATOM 861 C C . PHE A 1 104 ? 11.981 6.164 -11.095 1.00 93.00 104 PHE A C 1
ATOM 863 O O . PHE A 1 104 ? 12.295 5.711 -12.191 1.00 93.00 104 PHE A O 1
ATOM 870 N N . ASN A 1 105 ? 12.833 6.218 -10.068 1.00 94.44 105 ASN A N 1
ATOM 871 C CA . ASN A 1 105 ? 14.239 5.839 -10.202 1.00 94.44 105 ASN A CA 1
ATOM 872 C C . ASN A 1 105 ? 14.389 4.366 -10.600 1.00 94.44 105 ASN A C 1
ATOM 874 O O . ASN A 1 105 ? 15.130 4.061 -11.526 1.00 94.44 105 ASN A O 1
ATOM 878 N N . MET A 1 106 ? 13.628 3.460 -9.974 1.00 92.12 106 MET A N 1
ATOM 879 C CA . MET A 1 106 ? 13.662 2.032 -10.310 1.00 92.12 106 MET A CA 1
ATOM 880 C C . MET A 1 106 ? 13.306 1.765 -11.777 1.00 92.12 106 MET A C 1
ATOM 882 O O . MET A 1 106 ? 13.972 0.972 -12.447 1.00 92.12 106 MET A O 1
ATOM 886 N N . VAL A 1 107 ? 12.241 2.403 -12.272 1.00 93.31 107 VAL A N 1
ATOM 887 C CA . VAL A 1 107 ? 11.803 2.256 -13.662 1.00 93.31 107 VAL A CA 1
ATOM 888 C C . VAL A 1 107 ? 12.848 2.838 -14.604 1.00 93.31 107 VAL A C 1
ATOM 890 O O . VAL A 1 107 ? 13.225 2.165 -15.558 1.00 93.31 107 VAL A O 1
ATOM 893 N N . GLU A 1 108 ? 13.345 4.042 -14.330 1.00 93.12 108 GLU A N 1
ATOM 894 C CA . GLU A 1 108 ? 14.317 4.710 -15.194 1.00 93.12 108 GLU A CA 1
ATOM 895 C C . GLU A 1 108 ? 15.648 3.960 -15.274 1.00 93.12 108 GLU A C 1
ATOM 897 O O . GLU A 1 108 ? 16.157 3.752 -16.374 1.00 93.12 108 GLU A O 1
ATOM 902 N N . GLU A 1 109 ? 16.178 3.483 -14.147 1.00 92.81 109 GLU A N 1
ATOM 903 C CA . GLU A 1 109 ? 17.406 2.679 -14.108 1.00 92.81 109 GLU A CA 1
ATOM 904 C C . GLU A 1 109 ? 17.253 1.402 -14.945 1.00 92.81 109 GLU A C 1
ATOM 906 O O . GLU A 1 109 ? 18.052 1.144 -15.849 1.00 92.81 109 GLU A O 1
ATOM 911 N N . THR A 1 110 ? 16.167 0.654 -14.716 1.00 93.56 110 THR A N 1
ATOM 912 C CA . THR A 1 110 ? 15.874 -0.590 -15.448 1.00 93.56 110 THR A CA 1
ATOM 913 C C . THR A 1 110 ? 15.683 -0.326 -16.943 1.00 93.56 110 THR A C 1
ATOM 915 O O . THR A 1 110 ? 16.156 -1.083 -17.793 1.00 93.56 110 THR A O 1
ATOM 918 N N . ARG A 1 111 ? 14.985 0.761 -17.285 1.00 92.62 111 ARG A N 1
ATOM 919 C CA . ARG A 1 111 ? 14.701 1.155 -18.666 1.00 92.62 111 ARG A CA 1
ATOM 920 C C . ARG A 1 111 ? 15.985 1.512 -19.410 1.00 92.62 111 ARG A C 1
ATOM 922 O O . ARG A 1 111 ? 16.184 1.029 -20.521 1.00 92.62 111 ARG A O 1
ATOM 929 N N . VAL A 1 112 ? 16.856 2.326 -18.811 1.00 90.69 112 VAL A N 1
ATOM 930 C CA . VAL A 1 112 ? 18.138 2.728 -19.413 1.00 90.69 112 VAL A CA 1
ATOM 931 C C . VAL A 1 112 ? 19.055 1.522 -19.607 1.00 90.69 112 VAL A C 1
ATOM 933 O O . VAL A 1 112 ? 19.638 1.367 -20.680 1.00 90.69 112 VAL A O 1
ATOM 936 N N . GLU A 1 113 ? 19.144 0.630 -18.618 1.00 92.62 113 GLU A N 1
ATOM 937 C CA . GLU A 1 113 ? 19.921 -0.608 -18.738 1.00 92.62 113 GLU A CA 1
ATOM 938 C C . GLU A 1 113 ? 19.420 -1.482 -19.900 1.00 92.62 113 GLU A C 1
ATOM 940 O O . GLU A 1 113 ? 20.211 -1.931 -20.735 1.00 92.62 113 GLU A O 1
ATOM 945 N N . ALA A 1 114 ? 18.102 -1.681 -19.997 1.00 94.31 114 ALA A N 1
ATOM 946 C CA . ALA A 1 114 ? 17.495 -2.482 -21.054 1.00 94.31 114 ALA A CA 1
ATOM 947 C C . ALA A 1 114 ? 17.740 -1.892 -22.451 1.00 94.31 114 ALA A C 1
ATOM 949 O O . ALA A 1 114 ? 18.077 -2.633 -23.375 1.00 94.31 114 ALA A O 1
ATOM 950 N N . LEU A 1 115 ? 17.612 -0.571 -22.608 1.00 91.94 115 LEU A N 1
ATOM 951 C CA . LEU A 1 115 ? 17.876 0.112 -23.877 1.00 91.94 115 LEU A CA 1
ATOM 952 C C . LEU A 1 115 ? 19.331 -0.065 -24.318 1.00 91.94 115 LEU A C 1
ATOM 954 O O . LEU A 1 115 ? 19.576 -0.501 -25.443 1.00 91.94 115 LEU A O 1
ATOM 958 N N . ASN A 1 116 ? 20.283 0.173 -23.411 1.00 90.12 116 ASN A N 1
ATOM 959 C CA . ASN A 1 116 ? 21.709 0.003 -23.689 1.00 90.12 116 ASN A CA 1
ATOM 960 C C . ASN A 1 116 ? 22.038 -1.437 -24.098 1.00 90.12 116 ASN A C 1
ATOM 962 O O . ASN A 1 116 ? 22.747 -1.660 -25.078 1.00 90.12 116 ASN A O 1
ATOM 966 N N . ARG A 1 117 ? 21.484 -2.425 -23.384 1.00 94.31 117 ARG A N 1
ATOM 967 C CA . ARG A 1 117 ? 21.681 -3.848 -23.694 1.00 94.31 117 ARG A CA 1
ATOM 968 C C . ARG A 1 117 ? 21.163 -4.225 -25.083 1.00 94.31 117 ARG A C 1
ATOM 970 O O . ARG A 1 117 ? 21.740 -5.098 -25.727 1.00 94.31 117 ARG A O 1
ATOM 977 N N . LEU A 1 118 ? 20.067 -3.613 -25.521 1.00 94.06 118 LEU A N 1
ATOM 978 C CA . LEU A 1 118 ? 19.432 -3.892 -26.809 1.00 94.06 118 LEU A CA 1
ATOM 979 C C . LEU A 1 118 ? 19.953 -2.998 -27.945 1.00 94.06 118 LEU A C 1
ATOM 981 O O . LEU A 1 118 ? 19.513 -3.162 -29.080 1.00 94.06 118 LEU A O 1
ATOM 985 N N . GLY A 1 119 ? 20.869 -2.062 -27.661 1.00 90.50 119 GLY A N 1
ATOM 986 C CA . GLY A 1 119 ? 21.339 -1.072 -28.634 1.00 90.50 119 GLY A CA 1
ATOM 987 C C . GLY A 1 119 ? 20.233 -0.127 -29.116 1.00 90.50 119 GLY A C 1
ATOM 988 O O . GLY A 1 119 ? 20.323 0.409 -30.218 1.00 90.50 119 GLY A O 1
ATOM 989 N N . LEU A 1 120 ? 19.171 0.039 -28.324 1.00 86.38 120 LEU A N 1
ATOM 990 C CA . LEU A 1 120 ? 18.039 0.902 -28.645 1.00 86.38 120 LEU A CA 1
ATOM 991 C C . LEU A 1 120 ? 18.293 2.311 -28.119 1.00 86.38 120 LEU A C 1
ATOM 993 O O . LEU A 1 120 ? 18.797 2.490 -27.010 1.00 86.38 120 LEU A O 1
ATOM 997 N N . SER A 1 121 ? 17.889 3.317 -28.889 1.00 80.50 121 SER A N 1
ATOM 998 C CA . SER A 1 121 ? 17.948 4.699 -28.434 1.00 80.50 121 SER A CA 1
ATOM 999 C C . SER A 1 121 ? 16.834 5.012 -27.432 1.00 80.50 121 SER A C 1
ATOM 1001 O O . SER A 1 121 ? 15.781 4.358 -27.382 1.00 80.50 121 SER A O 1
ATOM 1003 N N . ASN A 1 122 ? 17.065 6.037 -26.610 1.00 78.56 122 ASN A N 1
ATOM 1004 C CA . ASN A 1 122 ? 16.029 6.588 -25.744 1.00 78.56 122 ASN A CA 1
ATOM 1005 C C . ASN A 1 122 ? 14.904 7.230 -26.592 1.00 78.56 122 ASN A C 1
ATOM 1007 O O . ASN A 1 122 ? 14.935 7.200 -27.821 1.00 78.56 122 ASN A O 1
ATOM 1011 N N . VAL A 1 123 ? 13.860 7.774 -25.968 1.00 73.56 123 VAL A N 1
ATOM 1012 C CA . VAL A 1 123 ? 12.937 8.660 -26.690 1.00 73.56 123 VAL A CA 1
ATOM 1013 C C . VAL A 1 123 ? 13.759 9.847 -27.196 1.00 73.56 123 VAL A C 1
ATOM 1015 O O . VAL A 1 123 ? 14.244 10.639 -26.391 1.00 73.56 123 VAL A O 1
ATOM 1018 N N . ASP A 1 124 ? 13.972 9.917 -28.505 1.00 71.75 124 ASP A N 1
ATOM 1019 C CA . ASP A 1 124 ? 14.756 10.944 -29.181 1.00 71.75 124 ASP A CA 1
ATOM 1020 C C . ASP A 1 124 ? 13.969 11.537 -30.357 1.00 71.75 124 ASP A C 1
ATOM 1022 O O . ASP A 1 124 ? 12.879 11.076 -30.711 1.00 71.75 124 ASP A O 1
ATOM 1026 N N . GLU A 1 125 ? 14.523 12.602 -30.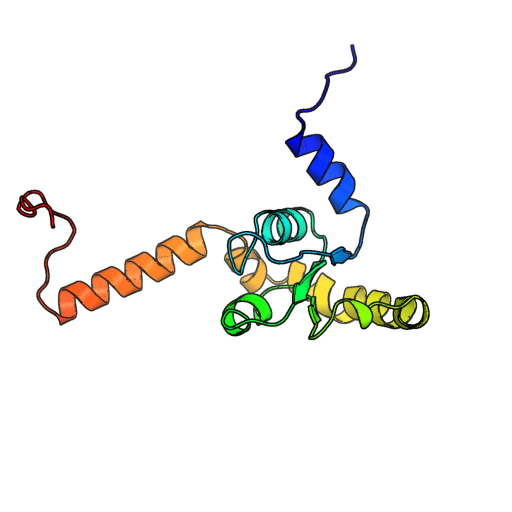932 1.00 63.41 125 GLU A N 1
ATOM 1027 C CA . GLU A 1 125 ? 13.915 13.361 -32.028 1.00 63.41 125 GLU A CA 1
ATOM 1028 C C . GLU A 1 125 ? 13.819 12.557 -33.340 1.00 63.41 125 GLU A C 1
ATOM 1030 O O . GLU A 1 125 ? 13.123 12.976 -34.263 1.00 63.41 125 GLU A O 1
ATOM 1035 N N . GLU A 1 126 ? 14.459 11.384 -33.430 1.00 70.12 126 GLU A N 1
ATOM 1036 C CA . GLU A 1 126 ? 14.424 10.520 -34.616 1.00 70.12 126 GLU A CA 1
ATOM 1037 C C . GLU A 1 126 ? 13.162 9.642 -34.673 1.00 70.12 126 GLU A C 1
ATOM 1039 O O . GLU A 1 126 ? 12.818 9.089 -35.723 1.00 70.12 126 GLU A O 1
ATOM 1044 N N . ARG A 1 127 ? 12.408 9.542 -33.569 1.00 78.50 127 ARG A N 1
ATOM 1045 C CA . ARG A 1 127 ? 11.119 8.836 -33.519 1.00 78.50 127 ARG A CA 1
ATOM 1046 C C . ARG A 1 127 ? 10.019 9.656 -34.196 1.00 78.50 127 ARG A C 1
ATOM 1048 O O . ARG A 1 127 ? 9.220 10.322 -33.547 1.00 78.50 127 ARG A O 1
ATOM 1055 N N . VAL A 1 128 ? 9.957 9.568 -35.520 1.00 80.50 128 VAL A N 1
ATOM 1056 C CA . VAL A 1 128 ? 9.051 10.373 -36.363 1.00 80.50 128 VAL A CA 1
ATOM 1057 C C . VAL A 1 128 ? 7.76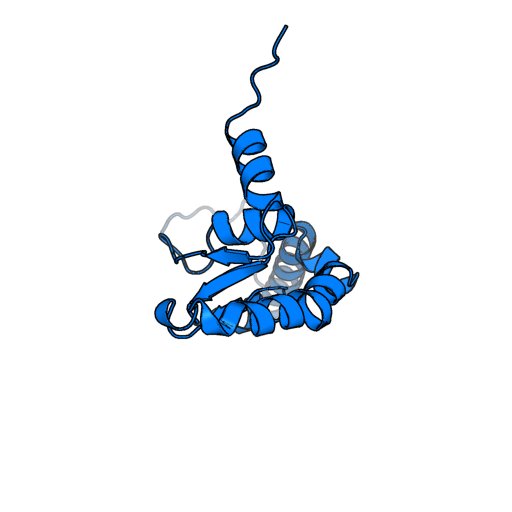3 9.662 -36.797 1.00 80.50 128 VAL A C 1
ATOM 1059 O O . VAL A 1 128 ? 6.958 10.248 -37.519 1.00 80.50 128 VAL A O 1
ATOM 1062 N N . GLN A 1 129 ? 7.548 8.406 -36.398 1.00 77.50 129 GLN A N 1
ATOM 1063 C CA . GLN A 1 129 ? 6.373 7.630 -36.812 1.00 77.50 129 GLN A CA 1
ATOM 1064 C C . GLN A 1 129 ? 5.331 7.495 -35.699 1.00 77.50 129 GLN A C 1
ATOM 1066 O O . GLN A 1 129 ? 5.656 7.189 -34.552 1.00 77.50 129 GLN A O 1
ATOM 1071 N N . CYS A 1 130 ? 4.065 7.684 -36.072 1.00 82.44 130 CYS A N 1
ATOM 1072 C CA . CYS A 1 130 ? 2.912 7.181 -35.328 1.00 82.44 130 CYS A CA 1
ATOM 1073 C C . CYS A 1 130 ? 2.510 5.807 -35.896 1.00 82.44 130 CYS A C 1
ATOM 1075 O O . CYS A 1 130 ? 2.777 5.575 -37.070 1.00 82.44 130 CYS A O 1
ATOM 1077 N N . TRP A 1 131 ? 1.909 4.960 -35.043 1.00 73.44 131 TRP A N 1
ATOM 1078 C CA . TRP A 1 131 ? 1.426 3.575 -35.266 1.00 73.44 131 TRP A CA 1
ATOM 1079 C C . TRP A 1 131 ? 1.605 2.949 -36.661 1.00 73.44 131 TRP A C 1
ATOM 1081 O O . TRP A 1 131 ? 0.961 3.401 -37.635 1.00 73.44 131 TRP A O 1
#